Protein AF-A0A2E8V0D6-F1 (afdb_monomer_lite)

pLDDT: mean 90.43, std 13.96, range [37.88, 98.31]

Radius of gyration: 13.3 Å; chains: 1; bounding box: 32×29×40 Å

Sequence (80 aa):
MSGAEPALTYEDEHLIAMAHQIAANVPVDQDVSERMATHLRTFWTPVMRDRLGSLAIEHPDMVSDDVRDALERANEGVRR

Foldseek 3Di:
DPPDDPPDDPVLLVLLVVLVVQLVPDDPVDQSLQSSLVVCLPPPDPVSLVSNVVCCVVPVVSHDPSSNSNSVSNCVPVPD

Structure (mmCIF, N/CA/C/O backbone):
data_AF-A0A2E8V0D6-F1
#
_entry.id   AF-A0A2E8V0D6-F1
#
loop_
_atom_site.group_PDB
_atom_site.id
_atom_site.type_symbol
_atom_site.label_atom_id
_atom_site.label_alt_id
_atom_site.label_comp_id
_atom_site.label_asym_id
_atom_site.label_entity_id
_atom_site.label_seq_id
_atom_site.pdbx_PDB_ins_code
_atom_site.Cartn_x
_atom_site.Cartn_y
_atom_site.Cartn_z
_atom_site.occupancy
_atom_site.B_iso_or_equiv
_atom_site.auth_seq_id
_atom_site.auth_comp_id
_atom_site.auth_asym_id
_atom_site.auth_atom_id
_atom_site.pdbx_PDB_model_num
ATOM 1 N N . MET A 1 1 ? 15.629 -8.114 -29.095 1.00 37.88 1 MET A N 1
ATOM 2 C CA . MET A 1 1 ? 16.359 -8.009 -27.818 1.00 37.88 1 MET A CA 1
ATOM 3 C C . MET A 1 1 ? 15.329 -8.135 -26.712 1.00 37.88 1 MET A C 1
ATOM 5 O O . MET A 1 1 ? 14.594 -7.182 -26.503 1.00 37.88 1 MET A O 1
ATOM 9 N N . SER A 1 2 ? 15.196 -9.307 -26.087 1.00 48.16 2 SER A N 1
ATOM 10 C CA . SER A 1 2 ? 14.390 -9.427 -24.866 1.00 48.16 2 SER A CA 1
ATOM 11 C C . SER A 1 2 ? 15.206 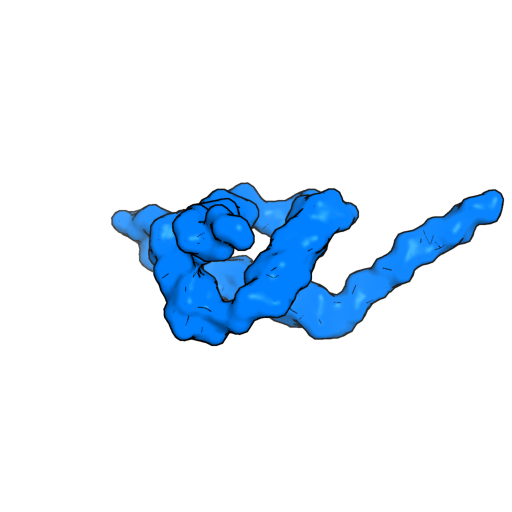-8.819 -23.737 1.00 48.16 2 SER A C 1
ATOM 13 O O . SER A 1 2 ? 16.118 -9.462 -23.224 1.00 48.16 2 SER A O 1
ATOM 15 N N . GLY A 1 3 ? 14.954 -7.549 -23.429 1.00 48.94 3 GLY A N 1
ATOM 16 C CA . GLY A 1 3 ? 15.371 -6.998 -22.149 1.00 48.94 3 GLY A CA 1
ATOM 17 C C . GLY A 1 3 ? 14.552 -7.723 -21.095 1.00 48.94 3 GLY A C 1
ATOM 18 O O . GLY A 1 3 ? 13.332 -7.599 -21.097 1.00 48.94 3 GLY A O 1
ATOM 19 N N . ALA A 1 4 ? 15.193 -8.560 -20.284 1.00 58.44 4 ALA A N 1
ATOM 20 C CA . ALA A 1 4 ? 14.550 -9.039 -19.075 1.00 58.44 4 ALA A CA 1
ATOM 21 C C . ALA A 1 4 ? 14.215 -7.794 -18.247 1.00 58.44 4 ALA A C 1
ATOM 23 O O . ALA A 1 4 ? 15.115 -7.001 -17.961 1.00 58.44 4 ALA A O 1
ATOM 24 N N . GLU A 1 5 ? 12.933 -7.599 -17.941 1.00 60.16 5 GLU A N 1
ATOM 25 C CA . GLU A 1 5 ? 12.512 -6.657 -16.905 1.00 60.16 5 GLU A CA 1
ATOM 26 C C . GLU A 1 5 ? 13.409 -6.914 -15.683 1.00 60.16 5 GLU A C 1
ATOM 28 O O . GLU A 1 5 ? 13.617 -8.088 -15.337 1.00 60.16 5 GLU A O 1
ATOM 33 N N . PRO A 1 6 ? 14.040 -5.885 -15.091 1.00 67.25 6 PRO A N 1
ATOM 34 C CA . PRO A 1 6 ? 14.874 -6.102 -13.922 1.00 67.25 6 PRO A CA 1
ATOM 35 C C . PRO A 1 6 ? 14.022 -6.806 -12.866 1.00 67.25 6 PRO A C 1
ATOM 37 O O . PRO A 1 6 ? 12.942 -6.335 -12.520 1.00 67.25 6 PRO A O 1
ATOM 40 N N . ALA A 1 7 ? 14.488 -7.971 -12.411 1.00 80.44 7 ALA A N 1
ATOM 41 C CA . ALA A 1 7 ? 13.806 -8.715 -11.364 1.00 80.44 7 ALA A CA 1
ATOM 42 C C . ALA A 1 7 ? 13.611 -7.814 -10.136 1.00 80.44 7 ALA A C 1
ATOM 44 O O . ALA A 1 7 ? 14.468 -6.970 -9.848 1.00 80.44 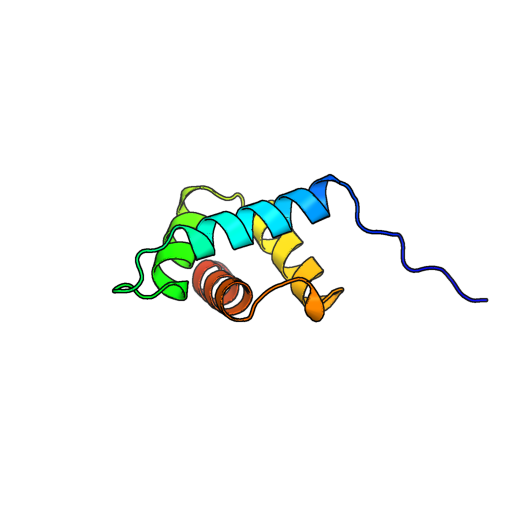7 ALA A O 1
ATOM 45 N N . LEU A 1 8 ? 12.496 -8.007 -9.426 1.00 90.12 8 LEU A N 1
ATOM 46 C CA . LEU A 1 8 ? 12.211 -7.286 -8.191 1.00 90.12 8 LEU A CA 1
ATOM 47 C C . LEU A 1 8 ? 13.389 -7.363 -7.223 1.00 90.12 8 LEU A C 1
ATOM 49 O O . LEU A 1 8 ? 14.054 -8.393 -7.091 1.00 90.12 8 LEU A O 1
ATOM 53 N N . THR A 1 9 ? 13.645 -6.254 -6.537 1.00 95.00 9 THR A N 1
ATOM 54 C CA . THR A 1 9 ? 14.629 -6.242 -5.460 1.00 95.00 9 THR A CA 1
ATOM 55 C C . THR A 1 9 ? 14.049 -6.901 -4.209 1.00 95.00 9 THR A C 1
ATOM 57 O O . THR A 1 9 ? 12.834 -6.946 -4.020 1.00 95.00 9 THR A O 1
ATOM 60 N N . TYR A 1 10 ? 14.920 -7.342 -3.298 1.00 95.44 10 TYR A N 1
ATOM 61 C CA . TYR A 1 10 ? 14.487 -7.819 -1.980 1.00 95.44 10 TYR A CA 1
ATOM 62 C C . TYR A 1 10 ? 13.641 -6.773 -1.233 1.00 95.44 10 TYR A C 1
ATOM 64 O O . TYR A 1 10 ? 12.684 -7.116 -0.545 1.00 95.44 10 TYR A O 1
ATOM 72 N N . GLU A 1 11 ? 13.983 -5.488 -1.365 1.00 96.81 11 GLU A N 1
ATOM 73 C CA . GLU A 1 11 ? 13.252 -4.402 -0.707 1.00 96.81 11 GLU A CA 1
ATOM 74 C C . GLU A 1 11 ? 11.830 -4.259 -1.262 1.00 96.81 11 GLU A C 1
ATOM 76 O O . GLU A 1 11 ? 10.898 -4.035 -0.490 1.00 96.81 11 GLU A O 1
ATOM 81 N N . ASP A 1 12 ? 11.646 -4.463 -2.568 1.00 97.38 12 ASP A N 1
ATOM 82 C CA . ASP A 1 12 ? 10.329 -4.437 -3.208 1.00 97.38 12 ASP A CA 1
ATOM 83 C C . ASP A 1 12 ? 9.460 -5.615 -2.763 1.00 97.38 12 ASP A C 1
ATOM 85 O O . ASP A 1 12 ? 8.308 -5.428 -2.365 1.00 97.38 12 ASP A O 1
ATOM 89 N N . GLU A 1 13 ? 10.024 -6.826 -2.767 1.00 97.62 13 GLU A N 1
ATOM 90 C CA . GLU A 1 13 ? 9.342 -8.027 -2.277 1.00 97.62 13 GLU A CA 1
ATOM 91 C C . GLU A 1 13 ? 8.940 -7.868 -0.808 1.00 97.62 13 GLU A C 1
ATOM 93 O O . GLU A 1 13 ? 7.819 -8.197 -0.411 1.00 97.62 13 GLU A O 1
ATOM 98 N N . HIS A 1 14 ? 9.838 -7.310 0.006 1.00 97.75 14 HIS A N 1
ATOM 99 C CA . HIS A 1 14 ? 9.576 -7.069 1.415 1.00 97.75 14 HIS A CA 1
ATOM 100 C C . HIS A 1 14 ? 8.492 -6.006 1.631 1.00 97.75 14 HIS A C 1
ATOM 102 O O . HIS A 1 14 ? 7.635 -6.173 2.501 1.00 97.75 14 HIS A O 1
ATOM 108 N N . LEU A 1 15 ? 8.479 -4.939 0.829 1.00 98.12 15 LEU A N 1
ATOM 109 C CA . LEU A 1 15 ? 7.455 -3.898 0.887 1.00 98.12 15 LEU A CA 1
ATOM 110 C C . LEU A 1 15 ? 6.060 -4.448 0.556 1.00 98.12 15 LEU A C 1
ATOM 112 O O . LEU A 1 15 ? 5.102 -4.153 1.275 1.00 98.12 15 LEU A O 1
ATOM 116 N N . ILE A 1 16 ? 5.956 -5.284 -0.482 1.00 98.12 16 ILE A N 1
ATOM 117 C CA . ILE A 1 16 ? 4.713 -5.981 -0.849 1.00 98.12 16 ILE A CA 1
ATOM 118 C C . ILE A 1 16 ? 4.272 -6.904 0.293 1.00 98.12 16 ILE A C 1
ATOM 120 O O . ILE A 1 16 ? 3.125 -6.836 0.739 1.00 98.12 16 ILE A O 1
ATOM 124 N N . ALA A 1 17 ? 5.194 -7.705 0.834 1.00 98.19 17 ALA A N 1
ATOM 125 C CA . ALA A 1 17 ? 4.898 -8.618 1.933 1.00 98.19 17 ALA A CA 1
ATOM 126 C C . ALA A 1 17 ? 4.386 -7.881 3.182 1.00 98.19 17 ALA A C 1
ATOM 128 O O . ALA A 1 17 ? 3.405 -8.311 3.788 1.00 98.19 17 ALA A O 1
ATOM 129 N N . MET A 1 18 ? 4.998 -6.751 3.552 1.00 98.31 18 MET A N 1
ATOM 130 C CA . MET A 1 18 ? 4.520 -5.921 4.664 1.00 98.31 18 MET A CA 1
ATOM 131 C C . MET A 1 18 ? 3.106 -5.387 4.411 1.00 98.31 18 MET A C 1
ATOM 133 O O . MET A 1 18 ? 2.279 -5.403 5.321 1.00 98.31 18 MET A O 1
ATOM 137 N N . ALA A 1 19 ? 2.803 -4.941 3.188 1.00 98.00 19 ALA A N 1
ATOM 138 C CA . ALA A 1 19 ? 1.471 -4.459 2.828 1.00 98.00 19 ALA A CA 1
ATOM 139 C C . ALA A 1 19 ? 0.405 -5.552 3.025 1.00 98.00 19 ALA A C 1
ATOM 141 O O . ALA A 1 19 ? -0.609 -5.325 3.687 1.00 98.00 19 ALA A O 1
ATOM 142 N N . HIS A 1 20 ? 0.662 -6.766 2.527 1.00 98.19 20 HIS A N 1
ATOM 143 C CA . HIS A 1 20 ? -0.251 -7.897 2.711 1.00 98.19 20 HIS A CA 1
ATOM 144 C C . HIS A 1 20 ? -0.359 -8.347 4.164 1.00 98.19 20 HIS A C 1
ATOM 146 O O . HIS A 1 20 ? -1.445 -8.713 4.603 1.00 98.19 20 HIS A O 1
ATOM 152 N N . GLN A 1 21 ? 0.730 -8.294 4.933 1.00 98.00 21 GLN A N 1
ATOM 153 C CA . GLN A 1 21 ? 0.688 -8.590 6.366 1.00 98.00 21 GLN A CA 1
ATOM 154 C C . GLN A 1 21 ? -0.200 -7.601 7.123 1.00 98.00 21 GLN A C 1
ATOM 156 O O . GLN A 1 21 ? -0.934 -8.008 8.020 1.00 98.00 21 GLN A O 1
ATOM 161 N N . ILE A 1 22 ? -0.171 -6.314 6.767 1.00 96.88 22 ILE A N 1
ATOM 162 C CA . ILE A 1 22 ? -1.069 -5.318 7.361 1.00 96.88 22 ILE A CA 1
ATOM 163 C C . ILE A 1 22 ? -2.525 -5.664 7.031 1.00 96.88 22 ILE A C 1
ATOM 165 O O . ILE A 1 22 ? -3.336 -5.722 7.952 1.00 96.88 22 ILE A O 1
ATOM 169 N N . ALA A 1 23 ? -2.838 -5.949 5.761 1.00 96.12 23 ALA A N 1
ATOM 170 C CA . ALA A 1 23 ? -4.187 -6.332 5.336 1.00 96.12 23 ALA A CA 1
ATOM 171 C C . ALA A 1 23 ? -4.692 -7.588 6.069 1.00 96.12 23 ALA A C 1
ATOM 173 O O . ALA A 1 23 ? -5.788 -7.589 6.621 1.00 96.12 23 ALA A O 1
ATOM 174 N N . ALA A 1 24 ? -3.862 -8.632 6.149 1.00 95.88 24 ALA A N 1
ATOM 175 C CA . ALA A 1 24 ? -4.205 -9.897 6.799 1.00 95.88 24 ALA A CA 1
ATOM 176 C C . ALA A 1 24 ? -4.419 -9.773 8.317 1.00 95.88 24 ALA A C 1
ATOM 178 O O . ALA A 1 24 ? -5.103 -10.601 8.915 1.00 95.88 24 ALA A O 1
ATOM 179 N N . ASN A 1 25 ? -3.837 -8.748 8.944 1.00 95.38 25 ASN A N 1
ATOM 180 C CA . ASN A 1 25 ? -3.991 -8.483 10.372 1.00 95.38 25 ASN A CA 1
ATOM 181 C C . ASN A 1 25 ? -5.219 -7.616 10.698 1.00 95.38 25 ASN A C 1
ATOM 183 O O . ASN A 1 25 ? -5.474 -7.357 11.879 1.00 95.38 25 ASN A O 1
ATOM 187 N N . VAL A 1 26 ? -5.983 -7.157 9.699 1.00 93.44 26 VAL A N 1
ATOM 188 C CA . VAL A 1 26 ? -7.241 -6.447 9.951 1.00 93.44 26 VAL A CA 1
ATOM 189 C C . VAL A 1 26 ? -8.320 -7.449 10.390 1.00 93.44 26 VAL A C 1
ATOM 191 O O . VAL A 1 26 ? -8.523 -8.465 9.725 1.00 93.44 26 VAL A O 1
ATOM 194 N N . PRO A 1 27 ? -9.037 -7.190 11.500 1.00 93.06 27 PRO A N 1
ATOM 195 C CA . PRO A 1 27 ? -10.158 -8.028 11.913 1.00 93.06 27 PRO A CA 1
ATOM 196 C C . PRO A 1 27 ? -11.257 -8.121 10.845 1.00 93.06 27 PRO A C 1
ATOM 198 O O . PRO A 1 27 ? -11.579 -7.134 10.190 1.00 93.06 27 PRO A O 1
ATOM 201 N N . VAL A 1 28 ? -11.869 -9.303 10.716 1.00 87.81 28 VAL A N 1
ATOM 202 C CA . VAL A 1 28 ? -12.859 -9.636 9.666 1.00 87.81 28 VAL A CA 1
ATOM 203 C C . VAL A 1 28 ? -14.103 -8.732 9.690 1.00 87.81 28 VAL A C 1
ATOM 205 O O . VAL A 1 28 ? -14.788 -8.592 8.683 1.00 87.81 28 VAL A O 1
ATOM 208 N N . ASP A 1 29 ? -14.413 -8.117 10.830 1.00 91.75 29 ASP A N 1
ATOM 209 C CA . ASP A 1 29 ? -15.559 -7.225 11.023 1.00 91.75 29 ASP A CA 1
ATOM 210 C C . ASP A 1 29 ? -15.271 -5.755 10.665 1.00 91.75 29 ASP A C 1
ATOM 212 O O . ASP A 1 29 ? -16.109 -4.885 10.911 1.00 91.75 29 ASP A O 1
ATOM 216 N N . GLN A 1 30 ? -14.098 -5.458 10.100 1.00 90.38 30 GLN A N 1
ATOM 217 C CA . GLN A 1 30 ? -13.653 -4.099 9.801 1.00 90.38 30 GLN A CA 1
ATOM 218 C C . GLN A 1 30 ? -13.341 -3.907 8.318 1.00 90.38 30 GLN A C 1
ATOM 220 O O . GLN A 1 30 ? -12.965 -4.835 7.608 1.00 90.38 30 GLN A O 1
ATOM 225 N N . ASP A 1 31 ? -13.468 -2.660 7.867 1.00 92.44 31 ASP A N 1
ATOM 226 C CA . ASP A 1 31 ? -13.054 -2.250 6.528 1.00 92.44 31 ASP A CA 1
ATOM 227 C C . ASP A 1 31 ? -11.521 -2.323 6.416 1.00 92.44 31 ASP A C 1
ATOM 229 O O . ASP A 1 31 ? -10.794 -1.514 7.009 1.00 92.44 31 ASP A O 1
ATOM 233 N N . VAL A 1 32 ? -11.042 -3.331 5.680 1.00 93.94 32 VAL A N 1
ATOM 234 C CA . VAL A 1 32 ? -9.615 -3.588 5.445 1.00 93.94 32 VAL A CA 1
ATOM 235 C C . VAL A 1 32 ? -8.956 -2.383 4.788 1.00 93.94 32 VAL A C 1
ATOM 237 O O . VAL A 1 32 ? -7.917 -1.923 5.269 1.00 93.94 32 VAL A O 1
ATOM 240 N N . SER A 1 33 ? -9.579 -1.827 3.748 1.00 92.69 33 SER A N 1
ATOM 241 C CA . SER A 1 33 ? -9.028 -0.711 2.987 1.00 92.69 33 SER A CA 1
ATOM 242 C C . SER A 1 33 ? -8.896 0.548 3.843 1.00 92.69 33 SER A C 1
ATOM 244 O O . SER A 1 33 ? -7.844 1.185 3.817 1.00 92.69 33 SER A O 1
ATOM 246 N N . GLU A 1 34 ? -9.899 0.897 4.656 1.00 93.50 34 GLU A N 1
ATOM 247 C CA . GLU A 1 34 ? -9.848 2.096 5.511 1.00 93.50 34 GLU A CA 1
ATOM 248 C C . GLU A 1 34 ? -8.832 1.958 6.656 1.00 93.50 34 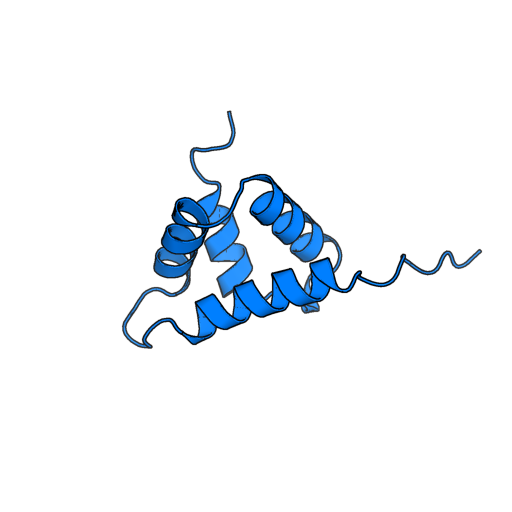GLU A C 1
ATOM 250 O O . GLU A 1 34 ? -8.055 2.879 6.953 1.00 93.50 34 GLU A O 1
ATOM 255 N N . ARG A 1 35 ? -8.795 0.790 7.309 1.00 95.94 35 ARG A N 1
ATOM 256 C CA . ARG A 1 35 ? -7.839 0.522 8.394 1.00 95.94 35 ARG A CA 1
ATOM 257 C C . ARG A 1 35 ? -6.410 0.523 7.892 1.00 95.94 35 ARG A C 1
ATOM 259 O O . ARG A 1 35 ? -5.542 1.153 8.506 1.00 95.94 35 ARG A O 1
ATOM 266 N N . MET A 1 36 ? -6.178 -0.144 6.771 1.00 96.69 36 MET A N 1
ATOM 267 C CA . MET A 1 36 ? -4.874 -0.172 6.143 1.00 96.69 36 MET A CA 1
ATOM 268 C C . MET A 1 36 ? -4.480 1.223 5.652 1.00 96.69 36 MET A C 1
ATOM 270 O O . MET A 1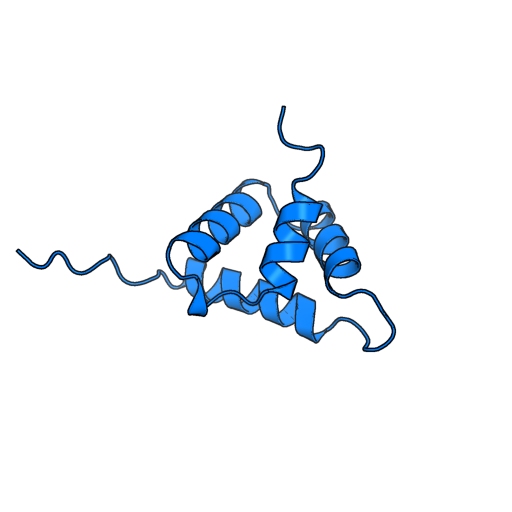 36 ? -3.379 1.664 5.967 1.00 96.69 36 MET A O 1
ATOM 274 N N . ALA A 1 37 ? -5.373 1.978 5.004 1.00 96.62 37 ALA A N 1
ATOM 275 C CA . ALA A 1 37 ? -5.090 3.351 4.579 1.00 96.62 37 ALA A CA 1
ATOM 276 C C . ALA A 1 37 ? -4.667 4.244 5.756 1.00 96.62 37 ALA A C 1
ATOM 278 O O . ALA A 1 37 ? -3.693 4.993 5.662 1.00 96.62 37 ALA A O 1
ATOM 279 N N . THR A 1 38 ? -5.344 4.118 6.901 1.00 95.75 38 THR A N 1
ATOM 280 C CA . THR A 1 38 ? -4.953 4.810 8.135 1.00 95.75 38 THR A CA 1
ATOM 281 C C . THR A 1 38 ? -3.552 4.399 8.592 1.00 95.75 38 THR A C 1
ATOM 283 O O . THR A 1 38 ? -2.725 5.270 8.858 1.00 95.75 38 THR A O 1
ATOM 286 N N . HIS A 1 39 ? -3.242 3.101 8.611 1.00 96.44 39 HIS A N 1
ATOM 287 C CA . HIS A 1 39 ? -1.912 2.605 8.966 1.00 96.44 39 HIS A CA 1
ATOM 288 C C . HIS A 1 39 ? -0.818 3.145 8.026 1.00 96.44 39 HIS A C 1
ATOM 290 O O . HIS A 1 39 ? 0.202 3.659 8.489 1.00 96.44 39 HIS A O 1
ATOM 296 N N . LEU A 1 40 ? -1.050 3.094 6.711 1.00 96.62 40 LEU A N 1
ATOM 297 C CA . LEU A 1 40 ? -0.130 3.608 5.693 1.00 96.62 40 LEU A CA 1
ATOM 298 C C . LEU A 1 40 ? 0.095 5.122 5.842 1.00 96.62 40 LEU A C 1
ATOM 300 O O . LEU A 1 40 ? 1.205 5.608 5.631 1.00 96.62 40 LEU A O 1
ATOM 304 N N . ARG A 1 41 ? -0.931 5.895 6.222 1.00 95.81 41 ARG A N 1
ATOM 305 C CA . ARG A 1 41 ? -0.786 7.336 6.495 1.00 95.81 41 ARG A CA 1
ATOM 306 C C . ARG A 1 41 ? 0.051 7.615 7.738 1.00 95.81 41 ARG A C 1
ATOM 308 O O . ARG A 1 41 ? 0.841 8.555 7.727 1.00 95.81 41 ARG A O 1
ATOM 315 N N . THR A 1 42 ? -0.130 6.825 8.793 1.00 96.62 42 THR A N 1
ATOM 316 C CA . THR A 1 42 ? 0.519 7.052 10.089 1.00 96.62 42 THR A CA 1
ATOM 317 C C . THR A 1 42 ? 1.972 6.588 10.122 1.00 96.62 42 THR A C 1
ATOM 319 O O . THR A 1 42 ? 2.802 7.270 10.720 1.00 96.62 42 THR A O 1
ATOM 322 N N . PHE A 1 43 ? 2.289 5.447 9.506 1.00 97.00 43 PHE A N 1
A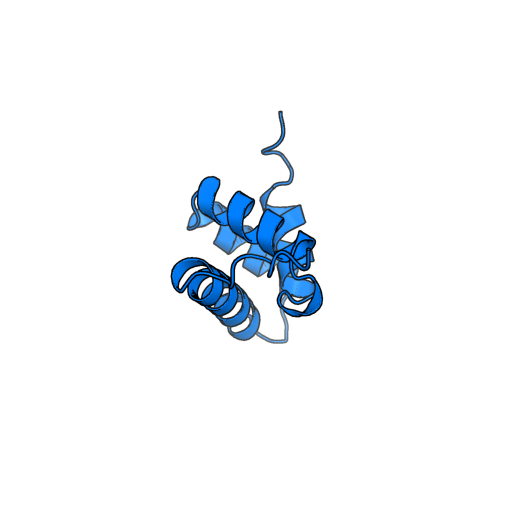TOM 323 C CA . PHE A 1 43 ? 3.577 4.778 9.720 1.00 97.00 43 PHE A CA 1
ATOM 324 C C . PHE A 1 43 ? 4.477 4.722 8.489 1.00 97.00 43 PHE A C 1
ATOM 326 O O . PHE A 1 43 ? 5.688 4.578 8.641 1.00 97.00 43 PHE A O 1
ATOM 333 N N . TRP A 1 44 ? 3.925 4.825 7.278 1.00 97.00 44 TRP A N 1
ATOM 334 C CA . TRP A 1 44 ? 4.733 4.737 6.064 1.00 97.00 44 TRP A CA 1
ATOM 335 C C . TRP A 1 44 ? 5.149 6.116 5.571 1.00 97.00 44 TRP A C 1
ATOM 337 O O . TRP A 1 44 ? 4.385 7.084 5.604 1.00 97.00 44 TRP A O 1
ATOM 347 N N . THR A 1 45 ? 6.375 6.190 5.058 1.00 96.44 45 THR A N 1
ATOM 348 C CA . THR A 1 45 ? 6.858 7.395 4.383 1.00 96.44 45 THR A CA 1
ATOM 349 C C . THR A 1 45 ? 6.176 7.552 3.017 1.00 96.44 45 THR A C 1
ATOM 351 O O . THR A 1 45 ? 5.748 6.555 2.427 1.00 96.44 45 THR A O 1
ATOM 354 N N . PRO A 1 46 ? 6.104 8.778 2.463 1.00 95.06 46 PRO A 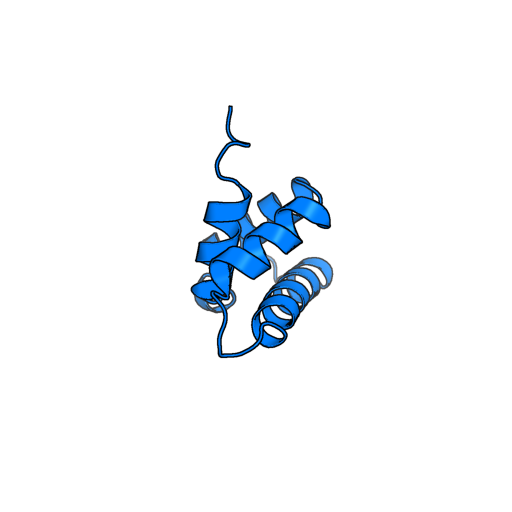N 1
ATOM 355 C CA . PRO A 1 46 ? 5.594 8.985 1.107 1.00 95.06 46 PRO A CA 1
ATOM 356 C C . PRO A 1 46 ? 6.320 8.125 0.062 1.00 95.06 46 PRO A C 1
ATOM 358 O O . PRO A 1 46 ? 5.667 7.489 -0.753 1.00 95.06 46 PRO A O 1
ATOM 361 N N . VAL A 1 47 ? 7.648 7.997 0.170 1.00 96.19 47 VAL A N 1
ATOM 362 C CA . VAL A 1 47 ? 8.474 7.190 -0.747 1.00 96.19 47 VAL A CA 1
ATOM 363 C C . VAL A 1 47 ? 8.062 5.716 -0.747 1.00 96.19 47 VAL A C 1
ATOM 365 O O . VAL A 1 47 ? 7.994 5.103 -1.807 1.00 96.19 47 VAL A O 1
ATOM 368 N N . MET A 1 48 ? 7.743 5.142 0.418 1.00 97.69 48 MET A N 1
ATOM 369 C CA . MET A 1 48 ? 7.251 3.761 0.496 1.00 97.69 48 MET A CA 1
ATOM 370 C C . MET A 1 48 ? 5.897 3.601 -0.203 1.00 97.69 48 MET A C 1
ATOM 372 O O . MET A 1 48 ? 5.688 2.626 -0.920 1.00 97.69 48 MET A O 1
ATOM 376 N N . ARG A 1 49 ? 4.977 4.556 -0.010 1.00 97.62 49 ARG A N 1
ATOM 377 C CA . ARG A 1 49 ? 3.658 4.524 -0.661 1.00 97.62 49 ARG A CA 1
ATOM 378 C C . ARG A 1 49 ? 3.778 4.681 -2.175 1.00 97.62 49 ARG A C 1
ATOM 380 O O . ARG A 1 49 ? 3.139 3.933 -2.907 1.00 97.62 49 ARG A O 1
ATOM 387 N N . ASP A 1 50 ? 4.625 5.595 -2.633 1.00 96.94 50 ASP A N 1
ATOM 388 C CA . ASP A 1 50 ? 4.879 5.803 -4.059 1.00 96.94 50 ASP A CA 1
ATOM 389 C C . ASP A 1 50 ? 5.506 4.557 -4.690 1.00 96.94 50 ASP A C 1
ATOM 391 O O . ASP A 1 50 ? 5.045 4.105 -5.737 1.00 96.94 50 ASP A O 1
ATOM 395 N N . ARG A 1 51 ? 6.492 3.936 -4.021 1.00 97.69 51 ARG A N 1
ATOM 396 C CA . ARG A 1 51 ? 7.123 2.710 -4.523 1.00 97.69 51 ARG A CA 1
ATOM 397 C C . ARG A 1 51 ? 6.140 1.546 -4.598 1.00 97.69 51 ARG A C 1
ATOM 399 O O . ARG A 1 51 ? 6.096 0.880 -5.627 1.00 97.69 51 ARG A O 1
ATOM 406 N N . LEU A 1 52 ? 5.317 1.330 -3.568 1.00 97.94 52 LEU A N 1
ATOM 407 C CA . LEU A 1 52 ? 4.262 0.311 -3.618 1.00 97.94 52 LEU A CA 1
ATOM 408 C C . LEU A 1 52 ? 3.253 0.598 -4.745 1.00 97.94 52 LEU A C 1
ATOM 410 O O . LEU A 1 52 ? 2.775 -0.331 -5.391 1.00 97.94 52 LEU A O 1
ATOM 414 N N . GLY A 1 53 ? 2.971 1.875 -5.017 1.00 97.38 53 GLY A N 1
ATOM 415 C CA . GLY A 1 53 ? 2.129 2.304 -6.133 1.00 97.38 53 GLY A CA 1
ATOM 416 C C . GLY A 1 53 ? 2.721 1.942 -7.492 1.00 97.38 53 GLY A C 1
ATOM 417 O O . GLY A 1 53 ? 2.019 1.368 -8.320 1.00 97.38 53 GLY A O 1
ATOM 418 N N . SER A 1 54 ? 4.013 2.208 -7.705 1.00 97.31 54 SER A N 1
ATOM 419 C CA . SER A 1 54 ? 4.730 1.758 -8.905 1.00 97.31 54 SER A CA 1
ATOM 420 C C . SER A 1 54 ? 4.688 0.238 -9.046 1.00 97.31 54 SER A C 1
ATOM 422 O O . SER A 1 54 ? 4.327 -0.257 -10.108 1.00 97.31 54 SER A O 1
ATOM 424 N N . LEU A 1 55 ? 4.958 -0.503 -7.966 1.00 97.19 55 LEU A N 1
ATOM 425 C CA . LEU A 1 55 ? 4.934 -1.969 -7.970 1.00 97.19 55 LEU A CA 1
ATOM 426 C C . LEU A 1 55 ? 3.550 -2.529 -8.319 1.00 97.19 55 LEU A C 1
ATOM 428 O O . LEU A 1 55 ? 3.457 -3.514 -9.042 1.00 97.19 55 LEU A O 1
ATOM 432 N N . ALA A 1 56 ? 2.470 -1.888 -7.867 1.00 96.75 56 ALA A N 1
ATOM 433 C CA . ALA A 1 56 ? 1.109 -2.294 -8.209 1.00 96.75 56 ALA A CA 1
ATOM 434 C C . ALA A 1 56 ? 0.759 -2.082 -9.696 1.00 96.75 56 ALA A C 1
ATOM 436 O O . ALA A 1 56 ? -0.144 -2.749 -10.200 1.00 96.75 56 ALA A O 1
ATOM 437 N N . ILE A 1 57 ? 1.448 -1.162 -10.383 1.00 96.12 57 ILE A N 1
ATOM 438 C CA . ILE A 1 57 ? 1.300 -0.904 -11.824 1.00 96.12 57 ILE A CA 1
ATOM 439 C C . ILE A 1 57 ? 2.207 -1.838 -12.634 1.00 96.12 57 ILE A C 1
ATOM 441 O O . ILE A 1 57 ? 1.765 -2.408 -13.628 1.00 96.12 57 ILE A O 1
ATOM 445 N N . GLU A 1 58 ? 3.465 -1.983 -12.214 1.00 95.19 58 GLU A N 1
ATOM 446 C CA . GLU A 1 58 ? 4.493 -2.812 -12.862 1.00 95.19 58 GLU A CA 1
ATOM 447 C C . GLU A 1 58 ? 4.160 -4.311 -12.743 1.00 95.19 58 GLU A C 1
ATOM 449 O O . GLU A 1 58 ? 4.306 -5.072 -13.699 1.00 95.19 58 GLU A O 1
ATOM 454 N N . HIS A 1 59 ? 3.649 -4.727 -11.582 1.00 95.12 59 HIS A N 1
ATOM 455 C CA . HIS A 1 59 ? 3.365 -6.118 -11.232 1.00 95.12 59 HIS A CA 1
ATOM 456 C C . HIS A 1 59 ? 1.961 -6.253 -10.624 1.00 95.12 59 HIS A C 1
ATOM 458 O O . HIS A 1 59 ? 1.824 -6.548 -9.431 1.00 95.12 59 HIS A O 1
ATOM 464 N N . PRO A 1 60 ? 0.890 -6.056 -11.419 1.00 94.38 60 PRO A N 1
ATOM 465 C CA . PRO A 1 60 ? -0.474 -6.052 -10.902 1.00 94.38 60 PRO A CA 1
ATOM 466 C C . PRO A 1 60 ? -0.802 -7.348 -10.155 1.00 94.38 60 PRO A C 1
ATOM 468 O O . PRO A 1 60 ? -1.348 -7.281 -9.062 1.00 94.38 60 PRO A O 1
ATOM 471 N N . ASP A 1 61 ? -0.378 -8.513 -10.639 1.00 95.25 61 ASP A N 1
ATOM 472 C CA . ASP A 1 61 ? -0.699 -9.799 -10.003 1.00 95.25 61 ASP A CA 1
ATOM 473 C C . ASP A 1 61 ? -0.071 -9.995 -8.607 1.00 95.25 61 ASP A C 1
ATOM 475 O O . ASP A 1 61 ? -0.450 -10.911 -7.878 1.00 95.25 61 ASP A O 1
ATOM 479 N N . MET A 1 62 ? 0.886 -9.146 -8.214 1.00 96.19 62 MET A N 1
ATOM 480 C CA . MET A 1 62 ? 1.588 -9.246 -6.930 1.00 96.19 62 MET A CA 1
ATOM 481 C C . MET A 1 62 ? 0.992 -8.376 -5.826 1.00 96.19 62 MET A C 1
ATOM 483 O O . MET A 1 62 ? 1.363 -8.538 -4.668 1.00 96.19 62 MET A O 1
ATOM 487 N N . VAL A 1 63 ? 0.076 -7.462 -6.140 1.00 96.81 63 VAL A N 1
ATOM 488 C CA . VAL A 1 63 ? -0.552 -6.571 -5.155 1.00 96.81 63 VAL A CA 1
ATOM 489 C C . VAL A 1 63 ? -2.049 -6.840 -5.157 1.00 96.81 63 VAL A C 1
ATOM 491 O O . VAL A 1 63 ? -2.667 -6.851 -6.214 1.00 96.81 63 VAL A O 1
ATOM 494 N N . SER A 1 64 ? -2.649 -7.086 -3.992 1.00 95.88 64 SER A N 1
ATOM 495 C CA . SER A 1 64 ? -4.080 -7.408 -3.929 1.00 95.88 64 SER A CA 1
ATOM 496 C C . SER A 1 64 ? -4.939 -6.153 -4.074 1.00 95.88 64 SER A C 1
ATOM 498 O O . SER A 1 64 ? -4.480 -5.044 -3.792 1.00 95.88 64 SER A O 1
ATOM 500 N N . ASP A 1 65 ? -6.200 -6.334 -4.471 1.00 95.19 65 ASP A N 1
ATOM 501 C CA . ASP A 1 65 ? -7.165 -5.239 -4.624 1.00 95.19 65 ASP A CA 1
ATOM 502 C C . ASP A 1 65 ? -7.300 -4.428 -3.326 1.00 95.19 65 ASP A C 1
ATOM 504 O O . ASP A 1 65 ? -7.129 -3.215 -3.364 1.00 95.19 65 ASP A O 1
ATOM 508 N N . ASP A 1 66 ? -7.429 -5.087 -2.165 1.00 94.88 66 ASP A N 1
ATOM 509 C CA . ASP A 1 66 ? -7.488 -4.421 -0.851 1.00 94.88 66 ASP A CA 1
ATOM 510 C C . ASP A 1 66 ? -6.298 -3.481 -0.598 1.00 94.88 66 ASP A C 1
ATOM 512 O O . ASP A 1 66 ? -6.460 -2.389 -0.048 1.00 94.88 66 ASP A O 1
ATOM 516 N N . VAL A 1 67 ? -5.092 -3.897 -1.007 1.00 96.69 67 VAL A N 1
ATOM 517 C CA . VAL A 1 67 ? -3.869 -3.101 -0.849 1.00 96.69 67 VAL A CA 1
ATOM 518 C C . VAL A 1 67 ? -3.865 -1.918 -1.814 1.00 96.69 67 VAL A C 1
ATOM 520 O O . VAL A 1 67 ? -3.484 -0.818 -1.408 1.00 96.69 67 VAL A O 1
ATOM 523 N N . ARG A 1 68 ? -4.300 -2.106 -3.068 1.00 96.94 68 ARG A N 1
ATOM 524 C CA . ARG A 1 68 ? -4.400 -1.008 -4.046 1.00 96.94 68 ARG A CA 1
ATOM 525 C C . ARG A 1 68 ? -5.430 0.031 -3.600 1.00 96.94 68 ARG A C 1
ATOM 527 O O . ARG A 1 68 ? -5.121 1.221 -3.574 1.00 96.94 68 ARG A O 1
ATOM 534 N N . ASP A 1 69 ? -6.588 -0.427 -3.144 1.00 96.25 69 ASP A N 1
ATOM 535 C CA . ASP A 1 69 ? -7.681 0.390 -2.620 1.00 96.25 69 ASP A CA 1
ATOM 536 C C . ASP A 1 69 ? -7.280 1.179 -1.365 1.00 96.25 69 ASP A C 1
ATOM 538 O O . ASP A 1 69 ? -7.634 2.353 -1.210 1.00 96.25 69 ASP A O 1
ATOM 542 N N . ALA A 1 70 ? -6.529 0.548 -0.457 1.00 96.62 70 ALA A N 1
ATOM 543 C CA . ALA A 1 70 ? -5.975 1.210 0.719 1.00 96.62 70 ALA A CA 1
ATOM 544 C C . ALA A 1 70 ? -4.925 2.260 0.339 1.00 96.62 70 ALA A C 1
ATOM 546 O O . ALA A 1 70 ? -4.867 3.334 0.940 1.00 96.62 70 ALA A O 1
ATOM 547 N N . LEU A 1 71 ? -4.082 1.957 -0.651 1.00 96.56 71 LEU A N 1
ATOM 548 C CA . LEU A 1 71 ? -3.038 2.861 -1.115 1.00 96.56 71 LEU A CA 1
ATOM 549 C C . LEU A 1 71 ? -3.618 4.098 -1.807 1.00 96.56 71 LEU A C 1
ATOM 551 O O . LEU A 1 71 ? -3.118 5.204 -1.592 1.00 96.56 71 LEU A O 1
ATOM 555 N N . GLU A 1 72 ? -4.679 3.937 -2.599 1.00 95.56 72 GLU A N 1
ATOM 556 C CA . GLU A 1 72 ? -5.404 5.058 -3.196 1.00 95.56 72 GLU A CA 1
ATOM 557 C C . GLU A 1 72 ? -5.940 5.993 -2.104 1.00 95.56 72 GLU A C 1
ATOM 559 O O . GLU A 1 72 ? -5.550 7.163 -2.056 1.00 95.56 72 GLU A O 1
ATOM 564 N N . ARG A 1 73 ? -6.690 5.447 -1.138 1.00 95.25 73 ARG A N 1
ATOM 565 C CA . ARG A 1 73 ? -7.223 6.183 0.024 1.00 95.25 73 ARG A CA 1
ATOM 566 C C . ARG A 1 73 ? -6.139 6.821 0.895 1.00 95.25 73 ARG A C 1
ATOM 568 O O . ARG A 1 73 ? -6.329 7.897 1.461 1.00 95.25 73 ARG A O 1
ATOM 575 N N . ALA A 1 74 ? -4.984 6.176 1.051 1.00 94.44 74 ALA A N 1
ATOM 576 C CA . ALA A 1 74 ? -3.873 6.727 1.827 1.00 94.44 74 ALA A CA 1
ATOM 577 C C . ALA A 1 74 ? -3.245 7.964 1.163 1.00 94.44 74 ALA A C 1
ATOM 579 O O . ALA A 1 74 ? -2.663 8.802 1.856 1.00 94.44 74 ALA A O 1
ATOM 580 N N . ASN A 1 75 ? -3.362 8.071 -0.162 1.00 92.19 75 ASN A N 1
ATOM 581 C CA . ASN A 1 75 ? -2.816 9.163 -0.961 1.00 92.19 75 ASN A CA 1
ATOM 582 C C . ASN A 1 75 ? -3.862 10.241 -1.309 1.00 92.19 75 ASN A C 1
ATOM 584 O O . ASN A 1 75 ? -3.494 11.320 -1.792 1.00 92.19 75 ASN A O 1
ATOM 588 N N . GLU A 1 76 ? -5.146 9.997 -1.033 1.00 87.62 76 GLU A N 1
ATOM 589 C CA . GLU A 1 76 ? -6.191 11.020 -1.080 1.00 87.62 76 GLU A CA 1
ATOM 590 C C . GLU A 1 76 ? -5.829 12.205 -0.166 1.00 87.62 76 GLU A C 1
ATOM 592 O O . GLU A 1 76 ? -5.436 12.049 0.990 1.00 87.62 76 GLU A O 1
ATOM 597 N N . GLY A 1 77 ? -5.905 13.423 -0.710 1.00 66.75 77 GLY A N 1
ATOM 598 C CA . GLY A 1 77 ? -5.563 14.658 0.006 1.00 66.75 77 GLY A CA 1
ATOM 599 C C . GLY A 1 77 ? -4.066 14.993 0.103 1.00 66.75 77 GLY A C 1
ATOM 600 O O . GLY A 1 77 ? -3.739 16.099 0.532 1.00 66.75 77 GLY A O 1
ATOM 601 N N . VAL A 1 78 ? -3.162 14.100 -0.326 1.00 60.25 78 VAL A N 1
ATOM 602 C CA . VAL A 1 78 ? -1.701 14.346 -0.370 1.00 60.25 78 VAL A CA 1
ATOM 603 C C . VAL A 1 78 ? -1.245 14.858 -1.743 1.00 60.25 78 VAL A C 1
ATOM 605 O O . VAL A 1 78 ? -0.281 15.615 -1.824 1.00 60.25 78 VAL A O 1
ATOM 608 N N . ARG A 1 79 ? -1.960 14.514 -2.824 1.00 55.19 79 ARG A N 1
ATOM 609 C CA . ARG A 1 79 ? -1.697 15.042 -4.175 1.00 55.19 79 ARG A CA 1
ATOM 610 C C . ARG A 1 79 ? -2.146 16.511 -4.273 1.00 55.19 79 ARG A C 1
ATOM 612 O O . ARG A 1 79 ? -3.336 16.782 -4.431 1.00 55.19 79 ARG A O 1
ATOM 619 N N . ARG A 1 80 ? -1.199 17.446 -4.167 1.00 48.47 80 ARG A N 1
ATOM 620 C CA . ARG A 1 80 ? -1.315 18.847 -4.605 1.00 48.47 80 ARG A CA 1
ATOM 621 C C . ARG A 1 80 ? -0.193 19.172 -5.573 1.00 48.47 80 ARG A C 1
ATOM 623 O O . ARG A 1 80 ? 0.932 18.697 -5.315 1.00 48.47 80 ARG A O 1
#

Secondary structure (DSSP, 8-state):
---PPPPPPHHHHHHHHHHHHHHHTS-TTS-HHHHHHHHHHHHS-HHHHHHHHHHHHH-GGGS-HHHHHHHHHHHTTT--